Protein AF-A0A9W5AYK4-F1 (afdb_monomer)

Structure (mmCIF, N/CA/C/O backbone):
data_AF-A0A9W5AYK4-F1
#
_entry.id   AF-A0A9W5AYK4-F1
#
loop_
_atom_site.group_PDB
_atom_site.id
_atom_site.type_symbol
_atom_site.label_atom_id
_atom_site.label_alt_id
_atom_site.label_comp_id
_atom_site.label_asym_id
_atom_site.label_entity_id
_atom_site.label_seq_id
_atom_site.pdbx_PDB_ins_code
_atom_site.Cartn_x
_atom_site.Cartn_y
_atom_site.Cartn_z
_atom_site.occupancy
_atom_site.B_iso_or_equiv
_atom_site.auth_seq_id
_atom_site.auth_comp_id
_atom_site.auth_asym_id
_atom_site.auth_atom_id
_atom_site.pdbx_PDB_model_num
ATOM 1 N N . MET A 1 1 ? 22.472 8.690 -44.772 1.00 55.94 1 MET A N 1
ATOM 2 C CA . MET A 1 1 ? 21.763 8.322 -43.521 1.00 55.94 1 MET A CA 1
ATOM 3 C C . MET A 1 1 ? 21.362 9.585 -42.768 1.00 55.94 1 MET A C 1
ATOM 5 O O . MET A 1 1 ? 22.214 10.426 -42.511 1.00 55.94 1 MET A O 1
ATOM 9 N N . SER A 1 2 ? 20.074 9.761 -42.461 1.00 58.06 2 SER A N 1
ATOM 10 C CA . SER A 1 2 ? 19.574 10.965 -41.780 1.00 58.06 2 SER A CA 1
ATOM 11 C C . SER A 1 2 ? 19.950 10.953 -40.294 1.00 58.06 2 SER A C 1
ATOM 13 O O . SER A 1 2 ? 19.634 10.001 -39.583 1.00 58.06 2 SER A O 1
ATOM 15 N N . LYS A 1 3 ? 20.578 12.034 -39.809 1.00 63.28 3 LYS A N 1
ATOM 16 C CA . LYS A 1 3 ? 21.057 12.234 -38.420 1.00 63.28 3 LYS A CA 1
ATOM 17 C C . LYS A 1 3 ? 19.980 12.034 -37.334 1.00 63.28 3 LYS A C 1
ATOM 19 O O . LYS A 1 3 ? 20.294 11.964 -36.150 1.00 63.28 3 LYS A O 1
ATOM 24 N N . ARG A 1 4 ? 18.698 11.995 -37.713 1.00 66.12 4 ARG A N 1
ATOM 25 C CA . ARG A 1 4 ? 17.566 11.747 -36.804 1.00 66.12 4 ARG A CA 1
ATOM 26 C C . ARG A 1 4 ? 17.378 10.259 -36.494 1.00 66.12 4 ARG A C 1
ATOM 28 O O . ARG A 1 4 ? 17.056 9.921 -35.361 1.00 66.12 4 ARG A O 1
ATOM 35 N N . ILE A 1 5 ? 17.639 9.388 -37.470 1.00 66.25 5 ILE A N 1
ATOM 36 C CA . ILE A 1 5 ? 17.503 7.929 -37.333 1.00 66.25 5 ILE A CA 1
ATOM 37 C C . ILE A 1 5 ? 18.563 7.399 -36.358 1.00 66.25 5 ILE A C 1
ATOM 39 O O . ILE A 1 5 ? 18.262 6.590 -35.485 1.00 66.25 5 ILE A O 1
ATOM 43 N N . THR A 1 6 ? 19.782 7.941 -36.426 1.00 72.00 6 THR A N 1
ATOM 44 C CA . THR A 1 6 ? 20.879 7.574 -35.519 1.00 72.00 6 THR A CA 1
ATOM 45 C C . THR A 1 6 ? 20.611 8.003 -34.076 1.00 72.00 6 THR A C 1
ATOM 47 O O . THR A 1 6 ? 20.822 7.217 -33.159 1.00 72.00 6 THR A O 1
ATOM 50 N N . LYS A 1 7 ? 20.066 9.207 -33.846 1.00 74.19 7 LYS A N 1
ATOM 51 C CA . LYS A 1 7 ? 19.703 9.668 -32.491 1.00 74.19 7 LYS A CA 1
ATOM 52 C C . LYS A 1 7 ? 18.605 8.820 -31.843 1.00 74.19 7 LYS A C 1
ATOM 54 O O . LYS A 1 7 ? 18.665 8.579 -30.642 1.00 74.19 7 LYS A O 1
ATOM 59 N N . ALA A 1 8 ? 17.611 8.381 -32.614 1.00 80.12 8 ALA A N 1
ATOM 60 C CA . ALA A 1 8 ? 16.545 7.524 -32.101 1.00 80.12 8 ALA A CA 1
ATOM 61 C C . ALA A 1 8 ? 17.074 6.137 -31.701 1.00 80.12 8 ALA A C 1
ATOM 63 O O . ALA A 1 8 ? 16.744 5.650 -30.623 1.00 80.12 8 ALA A O 1
ATOM 64 N N . ALA A 1 9 ? 17.946 5.546 -32.524 1.00 82.75 9 ALA A N 1
ATOM 65 C CA . ALA A 1 9 ? 18.580 4.265 -32.223 1.00 82.75 9 ALA A CA 1
ATOM 66 C C . ALA A 1 9 ? 19.443 4.331 -30.951 1.00 82.75 9 ALA A C 1
ATOM 68 O O . ALA A 1 9 ? 19.328 3.463 -30.092 1.00 82.75 9 ALA A O 1
ATOM 69 N N . VAL A 1 10 ? 20.229 5.401 -30.784 1.00 87.00 10 VAL A N 1
ATOM 70 C CA . VAL A 1 10 ? 21.051 5.612 -29.579 1.00 87.00 10 VAL A CA 1
ATOM 71 C C . VAL A 1 10 ? 20.185 5.769 -28.327 1.00 87.00 10 VAL A C 1
ATOM 73 O O . VAL A 1 10 ? 20.478 5.163 -27.302 1.00 87.00 10 VAL A O 1
ATOM 76 N N . LYS A 1 11 ? 19.088 6.536 -28.399 1.00 85.38 11 LYS A N 1
ATOM 77 C CA . LYS A 1 11 ? 18.165 6.684 -27.261 1.00 85.38 11 LYS A CA 1
ATOM 78 C C . LYS A 1 11 ? 17.493 5.369 -26.878 1.00 85.38 11 LYS A C 1
ATOM 80 O O . LYS A 1 11 ? 17.300 5.121 -25.695 1.00 85.38 11 LYS A O 1
ATOM 85 N N . ARG A 1 12 ? 17.135 4.546 -27.865 1.00 85.19 12 ARG A N 1
ATOM 86 C CA . ARG A 1 12 ? 16.523 3.240 -27.619 1.00 85.19 12 ARG A CA 1
ATOM 87 C C . ARG A 1 12 ? 17.511 2.274 -26.974 1.00 85.19 12 ARG A C 1
ATOM 89 O O . ARG A 1 12 ? 17.166 1.677 -25.969 1.00 85.19 12 ARG A O 1
ATOM 96 N N . ALA A 1 13 ? 18.745 2.218 -27.472 1.00 86.62 13 ALA A N 1
ATOM 97 C CA . ALA A 1 13 ? 19.804 1.419 -26.859 1.00 86.62 13 ALA A CA 1
ATOM 98 C C . ALA A 1 13 ? 20.074 1.846 -25.405 1.00 86.62 13 ALA A C 1
ATOM 100 O O . ALA A 1 13 ? 20.100 1.004 -24.517 1.00 86.62 13 ALA A O 1
ATOM 101 N N . ALA A 1 14 ? 20.167 3.157 -25.145 1.00 87.38 14 ALA A N 1
ATOM 102 C CA . ALA A 1 14 ? 20.340 3.677 -23.789 1.00 87.38 14 ALA A CA 1
ATOM 103 C C . ALA A 1 14 ? 19.159 3.331 -22.864 1.00 87.38 14 ALA A C 1
ATOM 105 O O . ALA A 1 14 ? 19.364 3.003 -21.701 1.00 87.38 14 ALA A O 1
ATOM 106 N N . TYR A 1 15 ? 17.924 3.387 -23.370 1.00 85.38 15 TYR A N 1
ATOM 107 C CA . TYR A 1 15 ? 16.745 2.973 -22.610 1.00 85.38 15 TYR A CA 1
ATOM 108 C C . TYR A 1 15 ? 16.766 1.470 -22.304 1.00 85.38 15 TYR A C 1
ATOM 110 O O . TYR A 1 15 ? 16.536 1.076 -21.163 1.00 85.38 15 TYR A O 1
ATOM 118 N N . ASP A 1 16 ? 17.078 0.641 -23.300 1.00 86.62 16 ASP A N 1
ATOM 119 C CA . ASP A 1 16 ? 17.120 -0.813 -23.153 1.00 86.62 16 ASP A CA 1
ATOM 120 C C . ASP A 1 16 ? 18.209 -1.248 -22.157 1.00 86.62 16 ASP A C 1
ATOM 122 O O . ASP A 1 16 ? 17.975 -2.155 -21.360 1.00 86.62 16 ASP A O 1
ATOM 126 N N . ASP A 1 17 ? 19.371 -0.589 -22.149 1.00 86.69 17 ASP A N 1
ATOM 127 C CA . ASP A 1 17 ? 20.443 -0.874 -21.188 1.00 86.69 17 ASP A CA 1
ATOM 128 C C . ASP A 1 17 ? 20.065 -0.464 -19.760 1.00 86.69 17 ASP A C 1
ATOM 130 O O . ASP A 1 17 ? 20.206 -1.270 -18.840 1.00 86.69 17 ASP A O 1
ATOM 134 N N . VAL A 1 18 ? 19.455 0.713 -19.576 1.00 84.50 18 VAL A N 1
ATOM 135 C CA . VAL A 1 18 ? 18.923 1.132 -18.265 1.00 84.50 18 VAL A CA 1
ATOM 136 C C . VAL A 1 18 ? 17.858 0.157 -17.753 1.00 84.50 18 VAL A C 1
ATOM 138 O O . VAL A 1 18 ? 17.796 -0.124 -16.557 1.00 84.50 18 VAL A O 1
ATOM 141 N N . MET A 1 19 ? 17.022 -0.392 -18.637 1.00 82.38 19 MET A N 1
ATOM 142 C CA . MET A 1 19 ? 15.987 -1.355 -18.248 1.00 82.38 19 MET A CA 1
ATOM 143 C C . MET A 1 19 ? 16.546 -2.740 -17.896 1.00 82.38 19 MET A C 1
ATOM 145 O O . MET A 1 19 ? 15.963 -3.423 -17.054 1.00 82.38 19 MET A O 1
ATOM 149 N N . LYS A 1 20 ? 17.678 -3.160 -18.481 1.00 80.00 20 LYS A N 1
ATOM 150 C CA . LYS A 1 20 ? 18.359 -4.418 -18.108 1.00 80.00 20 LYS A CA 1
ATOM 151 C C . LYS A 1 20 ? 18.951 -4.369 -16.702 1.00 80.00 20 LYS A C 1
ATOM 153 O O . LYS A 1 20 ? 18.978 -5.399 -16.032 1.00 80.00 20 LYS A O 1
ATOM 158 N N . GLU A 1 21 ? 19.423 -3.201 -16.275 1.00 75.94 21 GLU A N 1
ATOM 159 C CA . GLU A 1 21 ? 20.069 -3.002 -14.972 1.00 75.94 21 GLU A CA 1
ATOM 160 C C . GLU A 1 21 ? 19.077 -2.815 -13.820 1.00 75.94 21 GLU A C 1
ATOM 162 O O . GLU A 1 21 ? 19.480 -2.805 -12.655 1.00 75.94 21 GLU A O 1
ATOM 167 N N . GLN A 1 22 ? 17.776 -2.695 -14.103 1.00 72.75 22 GLN A N 1
ATOM 168 C CA . GLN A 1 22 ? 16.809 -2.542 -13.028 1.00 72.75 22 GLN A CA 1
ATOM 169 C C . GLN A 1 22 ? 16.739 -3.808 -12.162 1.00 72.75 22 GLN A C 1
ATOM 171 O O . GLN A 1 22 ? 16.580 -4.920 -12.683 1.00 72.75 22 GLN A O 1
ATOM 176 N N . PRO A 1 23 ? 16.806 -3.665 -10.825 1.00 70.75 23 PRO A N 1
ATOM 177 C CA . PRO A 1 23 ? 16.639 -4.788 -9.924 1.00 70.75 23 PRO A CA 1
ATOM 178 C C . PRO A 1 23 ? 15.249 -5.387 -10.136 1.00 70.75 23 PRO A C 1
ATOM 180 O O . PRO A 1 23 ? 14.222 -4.736 -9.936 1.00 70.75 23 PRO A O 1
ATOM 183 N N . LYS A 1 24 ? 15.208 -6.657 -10.543 1.00 67.25 24 LYS A N 1
ATOM 184 C CA . LYS A 1 24 ? 13.953 -7.405 -10.608 1.00 67.25 24 LYS A CA 1
ATOM 185 C C . LYS A 1 24 ? 13.433 -7.545 -9.182 1.00 67.25 24 LYS A C 1
ATOM 187 O O . LYS A 1 24 ? 14.111 -8.120 -8.334 1.00 67.25 24 LYS A O 1
ATOM 192 N N . SER A 1 25 ? 12.246 -7.006 -8.914 1.00 64.50 25 SER A N 1
ATOM 193 C CA . SER A 1 25 ? 11.583 -7.162 -7.619 1.00 64.50 25 SER A CA 1
ATOM 194 C C . SER A 1 25 ? 11.365 -8.655 -7.348 1.00 64.50 25 SER A C 1
ATOM 196 O O . SER A 1 25 ? 10.571 -9.309 -8.020 1.00 64.50 25 SER A O 1
ATOM 198 N N . THR A 1 26 ? 12.132 -9.206 -6.407 1.00 60.94 26 THR A N 1
ATOM 199 C CA . THR A 1 26 ? 12.064 -10.611 -5.976 1.00 60.94 26 THR A CA 1
ATOM 200 C C . THR A 1 26 ? 11.100 -10.820 -4.812 1.00 60.94 26 THR A C 1
ATOM 202 O O . THR A 1 26 ? 10.830 -11.964 -4.446 1.00 60.94 26 THR A O 1
ATOM 205 N N . SER A 1 27 ? 10.567 -9.749 -4.212 1.00 67.56 27 SER A N 1
ATOM 206 C CA . SER A 1 27 ? 9.599 -9.886 -3.130 1.00 67.56 27 SER A CA 1
ATOM 207 C C . SER A 1 27 ? 8.240 -10.285 -3.700 1.00 67.56 27 SER A C 1
ATOM 209 O O . SER A 1 27 ? 7.675 -9.623 -4.572 1.00 67.56 27 SER A O 1
ATOM 211 N N . ALA A 1 28 ? 7.705 -11.401 -3.200 1.00 69.94 28 ALA A N 1
ATOM 212 C CA . ALA A 1 28 ? 6.332 -11.785 -3.487 1.00 69.94 28 ALA A CA 1
ATOM 213 C C . ALA A 1 28 ? 5.388 -10.621 -3.123 1.00 69.94 28 ALA A C 1
ATOM 215 O O . ALA A 1 28 ? 5.619 -9.948 -2.110 1.00 69.94 28 ALA A O 1
ATOM 216 N N . PRO A 1 29 ? 4.331 -10.370 -3.917 1.00 72.56 29 PRO A N 1
ATOM 217 C CA . PRO A 1 29 ? 3.374 -9.323 -3.601 1.00 72.56 29 PRO A CA 1
ATOM 218 C C . PRO A 1 29 ? 2.754 -9.601 -2.229 1.00 72.5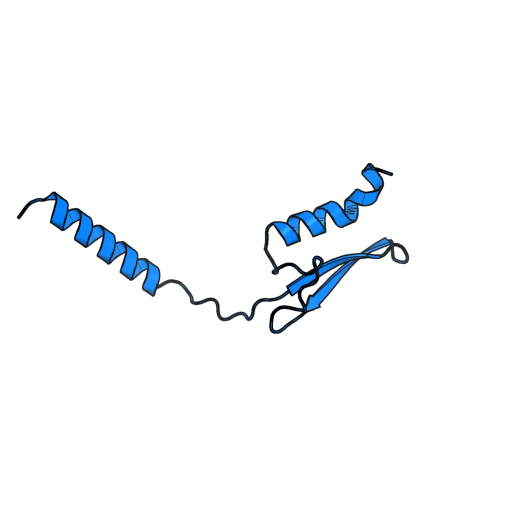6 29 PRO A C 1
ATOM 220 O O . PRO A 1 29 ? 2.173 -10.660 -1.993 1.00 72.56 29 PRO A O 1
ATOM 223 N N . ARG A 1 30 ? 2.902 -8.641 -1.315 1.00 81.44 30 ARG A N 1
ATOM 224 C CA . ARG A 1 30 ? 2.246 -8.663 -0.012 1.00 81.44 30 ARG A CA 1
ATOM 225 C C . ARG A 1 30 ? 0.925 -7.931 -0.111 1.00 81.44 30 ARG A C 1
ATOM 227 O O . ARG A 1 30 ? 0.866 -6.815 -0.629 1.00 81.44 30 ARG A O 1
ATOM 234 N N . TRP A 1 31 ? -0.114 -8.572 0.396 1.00 86.00 31 TRP A N 1
ATOM 235 C CA . TRP A 1 31 ? -1.446 -7.996 0.468 1.00 86.00 31 TRP A CA 1
ATOM 236 C C . TRP A 1 31 ? -1.739 -7.616 1.905 1.00 86.00 31 TRP A C 1
ATOM 238 O O . TRP A 1 31 ? -1.458 -8.385 2.826 1.00 86.00 31 TRP A O 1
ATOM 248 N N . VAL A 1 32 ? -2.276 -6.423 2.100 1.00 87.06 32 VAL A N 1
ATOM 249 C CA . VAL A 1 32 ? -2.558 -5.869 3.417 1.00 87.06 32 VAL A CA 1
ATOM 250 C C . VAL A 1 32 ? -3.980 -5.347 3.477 1.00 87.06 32 VAL 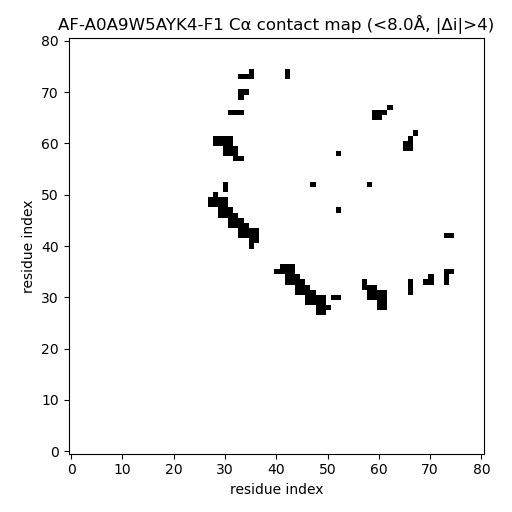A C 1
ATOM 252 O O . VAL A 1 32 ? -4.527 -4.887 2.480 1.00 87.06 32 VAL A O 1
ATOM 255 N N . TRP A 1 33 ? -4.572 -5.449 4.658 1.00 87.06 33 TRP A N 1
ATOM 256 C CA . TRP A 1 33 ? -5.878 -4.891 4.969 1.00 87.06 33 TRP A CA 1
ATOM 257 C C . TRP A 1 33 ? -5.790 -4.131 6.288 1.00 87.06 33 TRP A C 1
ATOM 259 O O . TRP A 1 33 ? -5.291 -4.671 7.286 1.00 87.06 33 TRP A O 1
ATOM 269 N N . HIS A 1 34 ? -6.276 -2.891 6.286 1.00 87.12 34 HIS A N 1
ATOM 270 C CA . HIS A 1 34 ? -6.343 -2.031 7.458 1.00 87.12 34 HIS A CA 1
ATOM 271 C C . HIS A 1 34 ? -7.773 -1.952 7.993 1.00 87.12 34 HIS A C 1
ATOM 273 O O . HIS A 1 34 ? -8.716 -1.645 7.265 1.00 87.12 34 HIS A O 1
ATOM 279 N N . ARG A 1 35 ? -7.938 -2.201 9.294 1.00 85.94 35 ARG A N 1
ATOM 280 C CA . ARG A 1 35 ? -9.219 -2.067 9.993 1.00 85.94 35 ARG A CA 1
ATOM 281 C C . ARG A 1 35 ? -9.004 -1.431 11.359 1.00 85.94 35 ARG A C 1
ATOM 283 O O . ARG A 1 35 ? -8.108 -1.844 12.089 1.00 85.94 35 ARG A O 1
ATOM 290 N N . TRP A 1 36 ? -9.850 -0.474 11.726 1.00 86.56 36 TRP A N 1
ATOM 291 C CA . TRP A 1 36 ? -9.879 0.053 13.090 1.00 86.56 36 TRP A CA 1
ATOM 292 C C . TRP A 1 36 ? -10.463 -0.985 14.060 1.00 86.56 36 TRP A C 1
ATOM 294 O O . TRP A 1 36 ? -11.525 -1.561 13.804 1.00 86.56 36 TRP A O 1
ATOM 304 N N . ASP A 1 37 ? -9.743 -1.262 15.143 1.00 87.12 37 ASP A N 1
ATOM 305 C CA . ASP A 1 37 ? -10.179 -2.100 16.258 1.00 87.12 37 ASP A 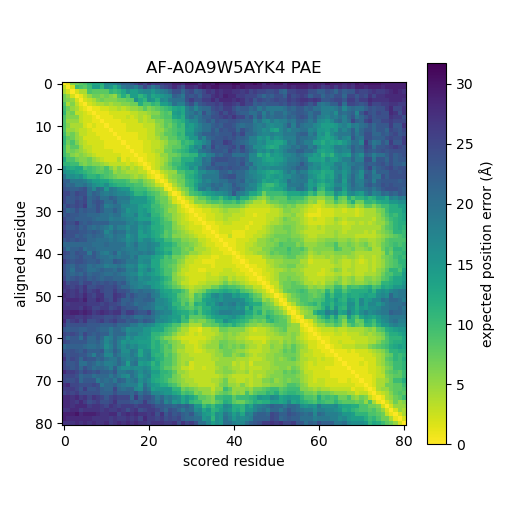CA 1
ATOM 306 C C . ASP A 1 37 ? -10.705 -1.184 17.370 1.00 87.12 37 ASP A C 1
ATOM 308 O O . ASP A 1 37 ? -9.915 -0.601 18.108 1.00 87.12 37 ASP A O 1
ATOM 312 N N . HIS A 1 38 ? -12.032 -1.055 17.473 1.00 85.56 38 HIS A N 1
ATOM 313 C CA . HIS A 1 38 ? -12.691 -0.193 18.463 1.00 85.56 38 HIS A CA 1
ATOM 314 C C . HIS A 1 38 ? -12.503 -0.676 19.909 1.00 85.56 38 HIS A C 1
ATOM 316 O O . HIS A 1 38 ? -12.551 0.134 20.824 1.00 85.56 38 HIS A O 1
ATOM 322 N N . GLU A 1 39 ? -12.272 -1.973 20.144 1.00 88.94 39 GLU A N 1
ATOM 323 C CA . GLU A 1 39 ? -12.084 -2.495 21.509 1.00 88.94 39 GLU A CA 1
ATOM 324 C C . GLU A 1 39 ? -10.724 -2.102 22.087 1.00 88.94 39 GLU A C 1
ATOM 326 O O . GLU A 1 39 ? -10.565 -1.942 23.294 1.00 88.94 39 GLU A O 1
ATOM 331 N N . ARG A 1 40 ? -9.718 -1.999 21.214 1.00 85.94 40 ARG A N 1
ATOM 332 C CA . ARG A 1 40 ? -8.331 -1.687 21.582 1.00 85.94 40 ARG A CA 1
ATOM 333 C C . ARG A 1 40 ? -7.900 -0.292 21.147 1.00 85.94 40 ARG A C 1
ATOM 335 O O . ARG A 1 40 ? -6.709 -0.003 21.233 1.00 85.94 40 ARG A O 1
ATOM 342 N N . ASP A 1 41 ? -8.850 0.485 20.635 1.00 84.94 41 ASP A N 1
ATOM 343 C CA . ASP A 1 41 ? -8.685 1.821 20.070 1.00 84.94 41 ASP A CA 1
ATOM 344 C C . ASP A 1 41 ? -7.416 1.969 19.218 1.00 84.94 41 ASP A C 1
ATOM 346 O O . ASP A 1 41 ? -6.515 2.764 19.487 1.00 84.94 41 ASP A O 1
ATOM 350 N N . ARG A 1 42 ? -7.266 1.079 18.230 1.00 86.12 42 ARG A N 1
ATOM 351 C CA . ARG A 1 42 ? -6.047 1.033 17.417 1.00 86.12 42 ARG A CA 1
ATOM 352 C C . ARG A 1 42 ? -6.284 0.532 16.010 1.00 86.12 42 ARG A C 1
ATOM 354 O O . ARG A 1 42 ? -7.140 -0.315 15.754 1.00 86.12 42 ARG A O 1
ATOM 361 N N . LEU A 1 43 ? -5.407 0.946 15.102 1.00 85.56 43 LEU A N 1
ATOM 362 C CA . LEU A 1 43 ? -5.371 0.392 13.759 1.00 85.56 43 LEU A CA 1
ATOM 363 C C . LEU A 1 43 ? -4.806 -1.035 13.773 1.00 85.56 43 LEU A C 1
ATOM 365 O O . LEU A 1 43 ? -3.674 -1.280 14.197 1.00 85.56 43 LEU A O 1
ATOM 369 N N . ARG A 1 44 ? -5.582 -1.989 13.259 1.00 88.38 44 ARG A N 1
ATOM 370 C CA . ARG A 1 44 ? -5.168 -3.376 13.057 1.00 88.38 44 ARG A CA 1
ATOM 371 C C . ARG A 1 44 ? -4.832 -3.610 11.586 1.00 88.38 44 ARG A C 1
ATOM 373 O O . ARG A 1 44 ? -5.658 -3.383 10.706 1.00 88.38 44 ARG A O 1
ATOM 380 N N . THR A 1 45 ? -3.636 -4.139 11.338 1.00 88.19 45 THR A N 1
ATOM 381 C CA . THR A 1 45 ? -3.157 -4.489 9.994 1.00 88.19 45 THR A CA 1
ATOM 382 C C . THR A 1 45 ? -3.067 -6.003 9.848 1.00 88.19 45 THR A C 1
ATOM 384 O O . THR A 1 45 ? -2.359 -6.663 10.610 1.00 88.19 45 THR A O 1
ATOM 387 N N . THR A 1 46 ? -3.759 -6.559 8.856 1.00 87.69 46 THR A N 1
ATOM 388 C CA . THR A 1 46 ? -3.675 -7.983 8.499 1.00 87.69 46 THR A CA 1
ATOM 389 C C . THR A 1 46 ? -2.836 -8.134 7.241 1.00 87.69 46 THR A C 1
ATOM 391 O O . THR A 1 46 ? -3.090 -7.447 6.257 1.00 87.69 46 THR A O 1
ATOM 394 N N . ARG A 1 47 ? -1.833 -9.020 7.270 1.00 85.50 47 ARG A N 1
ATOM 395 C CA . ARG A 1 47 ? -0.948 -9.292 6.129 1.00 85.50 47 ARG A CA 1
ATOM 396 C C . ARG A 1 47 ? -1.212 -10.684 5.578 1.00 85.50 47 ARG A C 1
ATOM 398 O O . ARG A 1 47 ? -1.234 -11.652 6.333 1.00 85.50 47 ARG A O 1
ATOM 405 N N . TRP A 1 48 ? -1.335 -10.777 4.264 1.00 81.31 48 TRP A N 1
ATOM 406 C CA . TRP A 1 48 ? -1.409 -12.025 3.525 1.00 81.31 48 TRP A CA 1
ATOM 407 C C . T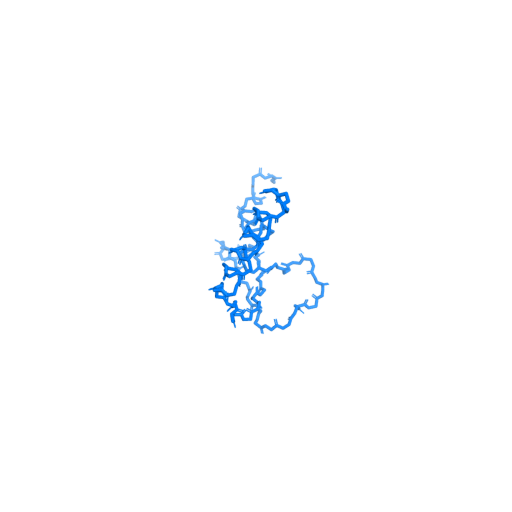RP A 1 48 ? -0.179 -12.162 2.626 1.00 81.31 48 TRP A C 1
ATOM 409 O O . TRP A 1 48 ? 0.145 -11.268 1.838 1.00 81.31 48 TRP A O 1
ATOM 419 N N . ILE A 1 49 ? 0.526 -13.282 2.779 1.00 72.06 49 ILE A N 1
ATOM 420 C CA . ILE A 1 49 ? 1.717 -13.629 2.002 1.00 72.06 49 ILE A CA 1
ATOM 421 C C . ILE A 1 49 ? 1.305 -14.761 1.064 1.00 72.06 49 ILE A C 1
ATOM 423 O O . ILE A 1 49 ? 1.095 -15.885 1.510 1.00 72.06 49 ILE A O 1
ATOM 427 N N . GLY A 1 50 ? 1.144 -14.464 -0.224 1.00 69.25 50 GLY A N 1
ATOM 428 C CA . GLY A 1 50 ? 0.704 -15.454 -1.204 1.00 69.25 50 GLY A CA 1
ATOM 429 C C . GLY A 1 50 ? 0.136 -14.832 -2.475 1.00 69.25 50 GLY A C 1
ATOM 430 O O . GLY A 1 50 ? 0.270 -13.632 -2.719 1.00 69.25 50 GLY A O 1
ATOM 431 N N . S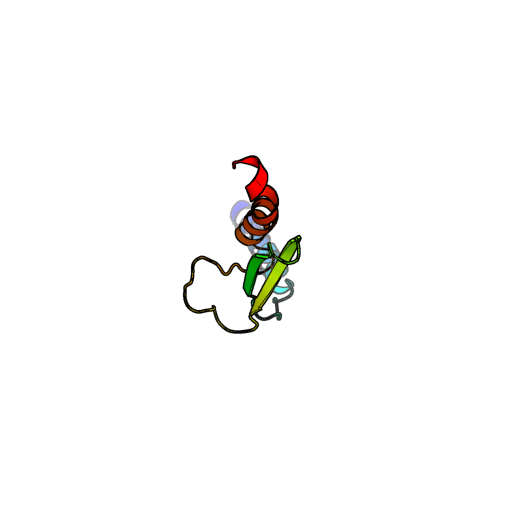ER A 1 51 ? -0.506 -15.665 -3.294 1.00 66.06 51 SER A N 1
ATOM 432 C CA . SER A 1 51 ? -1.308 -15.213 -4.432 1.00 66.06 51 SER A CA 1
ATOM 433 C C . SER A 1 51 ? -2.456 -14.311 -3.969 1.00 66.06 51 SER A C 1
ATOM 435 O O . SER A 1 51 ? -2.825 -14.332 -2.791 1.00 66.06 51 SER A O 1
ATOM 437 N N . ILE A 1 52 ? -2.975 -13.505 -4.908 1.00 63.84 52 ILE A N 1
ATOM 438 C CA . ILE A 1 52 ? -4.074 -12.547 -4.714 1.00 63.84 52 ILE A CA 1
ATOM 439 C C . ILE A 1 52 ? -5.097 -13.146 -3.730 1.00 63.84 52 ILE A C 1
ATOM 441 O O . ILE A 1 52 ? -5.653 -14.207 -4.041 1.00 63.84 52 ILE A O 1
ATOM 445 N N . PRO A 1 53 ? -5.315 -12.543 -2.541 1.00 63.28 53 PRO A N 1
ATOM 446 C CA . PRO A 1 53 ? -6.383 -12.984 -1.652 1.00 63.28 53 PRO A CA 1
ATOM 447 C C . PRO A 1 53 ? -7.677 -12.972 -2.463 1.00 63.28 53 PRO A C 1
ATOM 449 O O . PRO A 1 53 ? -7.810 -12.142 -3.364 1.00 63.28 53 PRO A O 1
ATOM 452 N N . ARG A 1 54 ? -8.593 -13.924 -2.210 1.00 60.41 54 ARG A N 1
ATOM 453 C CA . ARG A 1 54 ? -9.874 -14.019 -2.944 1.00 60.41 54 ARG A CA 1
ATOM 454 C C . ARG A 1 54 ? -10.411 -12.610 -3.198 1.00 60.41 54 ARG A C 1
ATOM 456 O O . ARG A 1 54 ? -10.331 -11.831 -2.256 1.00 60.41 54 ARG A O 1
ATOM 463 N N . PRO A 1 55 ? -10.905 -12.281 -4.406 1.00 54.00 55 PRO A N 1
ATOM 464 C CA . PRO A 1 55 ? -11.256 -10.917 -4.786 1.00 54.00 55 PRO A CA 1
ATOM 465 C C . PRO A 1 55 ? -12.272 -10.348 -3.796 1.00 54.00 55 PRO A C 1
ATOM 467 O O . PRO A 1 55 ? -13.475 -10.561 -3.896 1.00 54.00 55 PRO A O 1
ATOM 470 N N . THR A 1 56 ? -11.742 -9.672 -2.794 1.00 63.78 56 THR A N 1
ATOM 471 C CA . THR A 1 56 ? -12.456 -8.984 -1.736 1.00 63.78 56 THR A CA 1
ATOM 472 C C . THR A 1 56 ? -11.975 -7.547 -1.814 1.00 63.78 56 THR A C 1
ATOM 474 O O . THR A 1 56 ? -10.765 -7.337 -1.946 1.00 63.78 56 THR A O 1
ATOM 477 N N . PRO A 1 57 ? -12.880 -6.568 -1.732 1.00 67.19 57 PRO A N 1
ATOM 478 C CA . PRO A 1 57 ? -12.549 -5.153 -1.902 1.00 67.19 57 PRO A CA 1
ATOM 479 C C . PRO A 1 57 ? -11.568 -4.607 -0.848 1.00 67.19 57 PRO A C 1
ATOM 481 O O . PRO A 1 57 ? -11.052 -3.507 -1.013 1.00 67.19 57 PRO A O 1
ATOM 484 N N . ASP A 1 58 ? -11.292 -5.375 0.207 1.00 76.12 58 ASP A N 1
ATOM 485 C CA . ASP A 1 58 ? -10.608 -4.903 1.409 1.00 76.12 58 ASP A CA 1
ATOM 486 C C . ASP A 1 58 ? -9.080 -5.069 1.399 1.00 76.12 58 ASP A C 1
ATOM 488 O O . ASP A 1 58 ? -8.398 -4.428 2.198 1.00 76.12 58 ASP A O 1
ATOM 492 N N . TYR A 1 59 ? -8.533 -5.930 0.531 1.00 82.38 59 TYR A N 1
ATOM 4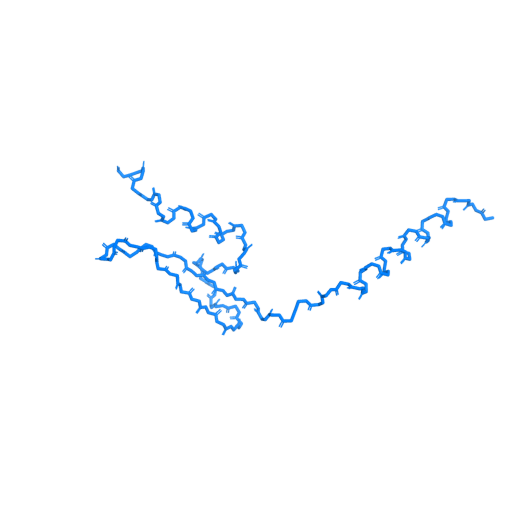93 C CA . TYR A 1 59 ? -7.089 -6.166 0.463 1.00 82.38 59 TYR A CA 1
ATOM 494 C C . TYR A 1 59 ? -6.436 -5.308 -0.616 1.00 82.38 59 TYR A C 1
ATOM 496 O O . TYR A 1 59 ? -6.793 -5.365 -1.793 1.00 82.38 59 TYR A O 1
ATOM 504 N N . HIS A 1 60 ? -5.392 -4.589 -0.221 1.00 84.06 60 HIS A N 1
ATOM 505 C CA . HIS A 1 60 ? -4.585 -3.754 -1.099 1.00 84.06 60 HIS A CA 1
ATOM 506 C C . HIS A 1 60 ? -3.157 -4.286 -1.180 1.00 84.06 60 HIS A C 1
ATOM 508 O O . HIS A 1 60 ? -2.680 -4.995 -0.291 1.00 84.06 60 HIS A O 1
ATOM 514 N N . ARG A 1 61 ? -2.450 -3.955 -2.260 1.00 83.75 61 ARG A N 1
ATOM 515 C CA . ARG A 1 61 ? -1.021 -4.258 -2.356 1.00 83.75 61 ARG A CA 1
ATOM 516 C C . ARG A 1 61 ? -0.269 -3.358 -1.373 1.00 83.75 61 ARG A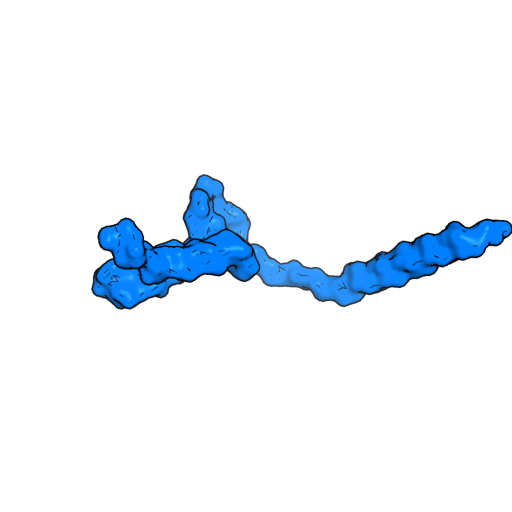 C 1
ATOM 518 O O . ARG A 1 61 ? -0.532 -2.158 -1.334 1.00 83.75 61 ARG A O 1
ATOM 525 N N . GLU A 1 62 ? 0.659 -3.923 -0.607 1.00 83.88 62 GLU A N 1
ATOM 526 C CA . GLU A 1 62 ? 1.522 -3.151 0.299 1.00 83.88 62 GLU A CA 1
ATOM 527 C C . GLU A 1 62 ? 2.250 -2.043 -0.488 1.00 83.88 62 GLU A C 1
ATOM 529 O O . GLU A 1 62 ? 2.877 -2.329 -1.513 1.00 83.88 62 GLU A O 1
ATOM 534 N N . GLY A 1 63 ? 2.123 -0.784 -0.052 1.00 81.00 63 GLY A N 1
ATOM 535 C CA . GLY A 1 63 ? 2.687 0.394 -0.7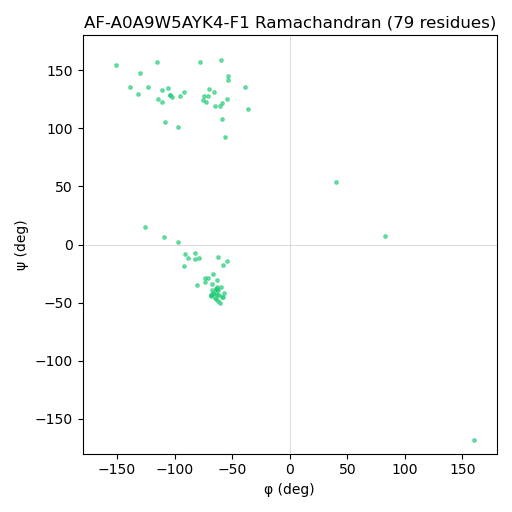17 1.00 81.00 63 GLY A CA 1
ATOM 536 C C . GLY A 1 63 ? 1.857 0.958 -1.877 1.00 81.00 63 GLY A C 1
ATOM 537 O O . GLY A 1 63 ? 2.341 1.828 -2.600 1.00 81.00 63 GLY A O 1
ATOM 538 N N . SER A 1 64 ? 0.640 0.458 -2.114 1.00 83.56 64 SER A N 1
ATOM 539 C CA . SER A 1 64 ? -0.266 1.032 -3.120 1.00 83.56 64 SER A CA 1
ATOM 540 C C . SER A 1 64 ? -0.950 2.306 -2.622 1.00 83.56 64 SER A C 1
ATOM 542 O O . SER A 1 64 ? -1.119 2.508 -1.424 1.00 83.56 64 SER A O 1
ATOM 544 N N . ILE A 1 65 ? -1.402 3.155 -3.551 1.00 82.56 65 ILE A N 1
ATOM 545 C CA . ILE A 1 65 ? -2.161 4.372 -3.211 1.00 82.56 65 ILE A CA 1
ATOM 546 C C . ILE A 1 65 ? -3.415 4.012 -2.405 1.00 82.56 65 ILE A C 1
ATOM 548 O O . ILE A 1 65 ? -3.688 4.639 -1.390 1.00 82.56 65 ILE A O 1
ATOM 552 N N . GLN A 1 66 ? -4.113 2.945 -2.798 1.00 82.56 66 GLN A N 1
ATOM 553 C CA . GLN A 1 66 ? -5.310 2.468 -2.110 1.00 82.56 66 GLN A CA 1
ATOM 554 C C . GLN A 1 66 ? -5.018 2.012 -0.673 1.00 82.56 66 GLN A C 1
ATOM 556 O O . GLN A 1 66 ? -5.831 2.245 0.215 1.00 82.56 66 GLN A O 1
ATOM 561 N N . GLU A 1 67 ? -3.860 1.386 -0.427 1.00 85.69 67 GLU A N 1
ATOM 562 C CA . GLU A 1 67 ? -3.425 1.035 0.933 1.00 85.69 67 GLU A CA 1
ATOM 563 C C . GLU A 1 67 ? -3.244 2.281 1.792 1.00 85.69 67 GLU A C 1
ATOM 565 O O . GLU A 1 67 ? -3.777 2.339 2.898 1.00 85.69 67 GLU A O 1
ATOM 570 N N . ILE A 1 68 ? -2.528 3.276 1.270 1.00 84.56 68 ILE A N 1
ATOM 571 C CA . ILE A 1 68 ? -2.270 4.529 1.979 1.00 84.56 68 ILE A CA 1
ATOM 572 C C . ILE A 1 68 ? -3.600 5.223 2.286 1.00 84.56 68 ILE A C 1
ATOM 574 O O . ILE A 1 68 ? -3.869 5.528 3.442 1.00 84.56 68 ILE A O 1
ATOM 578 N N . GLU A 1 69 ? -4.474 5.388 1.293 1.00 85.69 69 GLU A N 1
ATOM 579 C CA . GLU A 1 69 ? -5.799 5.989 1.483 1.00 85.69 69 GLU A CA 1
ATOM 580 C C . GLU A 1 69 ? -6.636 5.232 2.523 1.00 85.69 69 GLU A C 1
ATOM 582 O O . GLU A 1 69 ? -7.222 5.851 3.409 1.00 85.69 69 GLU A O 1
ATOM 587 N N . GLN A 1 70 ? -6.676 3.895 2.472 1.00 82.75 70 GLN A N 1
ATOM 588 C CA . GLN A 1 70 ? -7.409 3.097 3.458 1.00 82.75 70 GLN A CA 1
ATOM 589 C C . GLN A 1 70 ? -6.820 3.259 4.864 1.00 82.75 70 GLN A C 1
ATOM 591 O O . GLN A 1 70 ? -7.571 3.367 5.833 1.00 82.75 70 GLN A O 1
ATOM 596 N N . ARG A 1 71 ? -5.491 3.279 4.990 1.00 83.81 71 ARG A N 1
ATOM 597 C CA . ARG A 1 71 ? -4.789 3.424 6.266 1.00 83.81 71 ARG A CA 1
ATOM 598 C C . ARG A 1 71 ? -5.067 4.776 6.917 1.00 83.81 71 ARG A C 1
ATOM 600 O O . ARG A 1 71 ? -5.383 4.805 8.104 1.00 83.81 71 ARG A O 1
ATOM 607 N N . GLU A 1 72 ? -4.979 5.861 6.150 1.00 85.00 72 GLU A N 1
ATOM 608 C CA . GLU A 1 72 ? -5.245 7.215 6.648 1.00 85.00 72 GLU A CA 1
ATOM 609 C C . GLU A 1 72 ? -6.739 7.387 6.991 1.00 85.00 72 GLU A C 1
ATOM 611 O O . GLU A 1 72 ? -7.080 7.862 8.074 1.00 85.00 72 GLU A O 1
ATOM 616 N N . ASN A 1 73 ? -7.648 6.900 6.135 1.00 79.50 73 ASN A N 1
ATOM 617 C CA . ASN A 1 73 ? -9.094 7.009 6.361 1.00 79.50 73 ASN A CA 1
ATOM 618 C C . ASN A 1 73 ? -9.604 6.115 7.506 1.00 79.50 73 ASN A C 1
ATOM 620 O O . ASN A 1 73 ? -10.600 6.445 8.151 1.00 79.50 73 ASN A O 1
ATOM 624 N N . ALA A 1 74 ? -8.953 4.981 7.785 1.00 74.81 74 ALA A N 1
ATOM 625 C CA . ALA A 1 74 ? -9.380 4.059 8.839 1.00 74.81 74 ALA A CA 1
ATOM 626 C C . ALA A 1 74 ? -9.335 4.686 10.243 1.00 74.81 74 ALA A C 1
ATOM 628 O O . ALA A 1 74 ? -10.155 4.310 11.077 1.00 74.81 74 ALA A O 1
ATOM 629 N N . GLY A 1 75 ? -8.422 5.633 10.492 1.00 65.81 75 GLY A N 1
ATOM 630 C CA . GLY A 1 75 ? -8.346 6.393 11.748 1.00 65.81 75 GLY A CA 1
ATOM 631 C C . GLY A 1 75 ? -9.201 7.666 11.770 1.00 65.81 75 GLY A C 1
ATOM 632 O O . GLY A 1 75 ? -9.399 8.247 12.828 1.00 65.81 75 GLY A O 1
ATOM 633 N N . GLN A 1 76 ? -9.727 8.103 10.622 1.00 67.25 76 GLN A N 1
ATOM 634 C CA . GLN A 1 76 ? -10.504 9.344 10.491 1.00 67.25 76 GLN A CA 1
ATOM 635 C C . GLN A 1 76 ? -12.023 9.138 10.530 1.00 67.25 76 GLN A C 1
ATOM 637 O O . GLN A 1 76 ? -12.771 10.104 10.394 1.00 67.25 76 GLN A O 1
ATOM 642 N N . LYS A 1 77 ? -12.513 7.905 10.726 1.00 56.84 77 LYS A N 1
ATOM 643 C CA . LYS A 1 77 ? -13.960 7.616 10.740 1.00 56.84 77 LYS A CA 1
ATOM 644 C C . LYS A 1 77 ? -14.754 8.399 11.794 1.00 56.84 77 LYS A C 1
ATOM 646 O O . LYS A 1 77 ? -15.964 8.511 11.638 1.00 56.84 77 LYS A O 1
ATOM 651 N N . GLU A 1 78 ? -14.100 8.961 12.808 1.00 55.66 78 GLU A N 1
ATOM 652 C CA . GLU A 1 78 ? -14.744 9.813 13.816 1.00 55.66 78 GLU A CA 1
ATOM 653 C C . GLU A 1 78 ? -14.939 11.276 13.376 1.00 55.66 78 GLU A C 1
ATOM 655 O O . GLU A 1 78 ? -15.699 11.995 14.011 1.00 55.66 78 GLU A O 1
ATOM 660 N N . LEU A 1 79 ? -14.324 11.738 12.278 1.00 51.81 79 LEU A N 1
ATOM 661 C CA . LEU A 1 79 ? -14.491 13.121 11.793 1.00 51.81 79 LEU A CA 1
ATOM 662 C C . LEU A 1 79 ? -15.806 13.357 11.030 1.00 51.81 79 LEU A C 1
ATOM 664 O O . LEU A 1 79 ? -16.145 14.505 10.746 1.00 51.81 79 LEU A O 1
ATOM 668 N N . PHE A 1 80 ? -16.532 12.291 10.685 1.00 53.44 80 PHE A N 1
ATOM 669 C CA . PHE A 1 80 ? -17.766 12.353 9.892 1.00 53.44 80 PHE A CA 1
ATOM 670 C C . PHE A 1 80 ? -18.967 11.665 10.566 1.00 53.44 80 PHE A C 1
ATOM 672 O O . PHE A 1 80 ? -19.949 11.373 9.880 1.00 53.44 80 PHE A O 1
ATOM 679 N N . ALA A 1 81 ? -18.880 11.377 11.870 1.00 49.44 81 ALA A N 1
ATOM 680 C CA . ALA A 1 81 ? -19.963 10.804 12.673 1.00 49.44 81 ALA A CA 1
ATOM 681 C C . ALA A 1 81 ? -20.696 11.881 13.486 1.00 49.44 81 ALA A C 1
ATOM 683 O O . ALA A 1 81 ? -20.019 12.811 13.977 1.00 49.44 81 ALA A O 1
#

Foldseek 3Di:
DDPVVVVVVVVVVVVVVVVVPDPDPPAQFKKKFWAQDPVVRDIDIDIDGDPDDDPDVGIDTVPDPVVVVRNVVNNVPVVVD

Organism: NCBI:txid1183436

Radius of gyration: 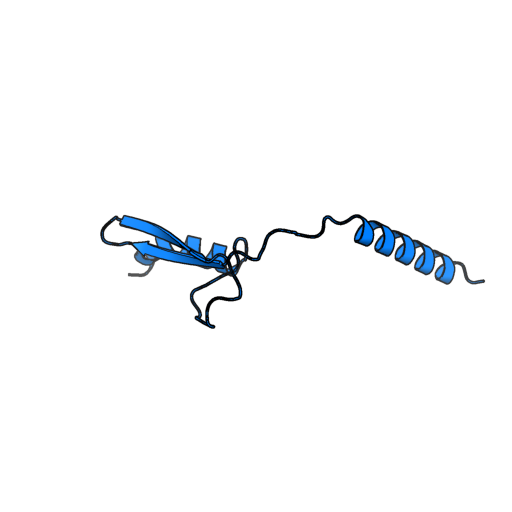21.81 Å; Cα contacts (8 Å, |Δi|>4): 72; chains: 1; bounding box: 42×29×65 Å

Solvent-accessible surface area (backbone atoms only — not comparable to full-atom values): 5093 Å² total; per-residue (Å²): 135,64,76,65,61,55,53,52,53,53,52,50,52,55,50,53,52,57,60,68,70,50,80,76,82,80,71,76,64,41,33,32,30,68,43,61,36,79,92,72,74,40,83,42,77,50,79,46,86,58,74,84,69,76,97,50,98,66,61,26,49,71,90,33,71,67,35,53,53,44,52,59,50,46,77,46,62,73,81,81,109

pLDDT: mean 76.5, std 10.99, range [49.44, 88.94]

Nearest PDB structures (foldseek):
  1ci0-assembly1_B  TM=3.841E-01  e=6.290E+00  Saccharomyces cerevisiae
  6zme-assembly1_SD  TM=2.901E-01  e=4.601E+00  Homo sapiens

Mean predicted aligned error: 12.88 Å

Sequence (81 aa):
MSKRITKAAVKRAAYDDVMKEQPKSTSAPRWVWHRWDHERDRLRTTRWIGSIPRPTPDYHREGSIQEIEQRENAGQKELFA

Secondary structure (DSSP, 8-state):
--HHHHHHHHHHHHHHHHHHTSPP--SPPEEEEEEEETTTTEEEEEEEESS--SS-TT-EETT-HHHHHHHHHHH-GGGG-